Protein AF-A0A6P8B053-F1 (afdb_monomer)

Solvent-accessible surface area (backbone atoms only — not comparable to f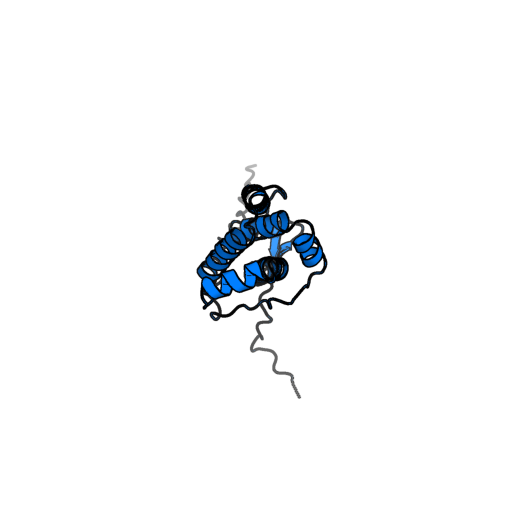ull-atom values): 9174 Å² total; per-residue (Å²): 139,85,84,81,80,79,84,75,82,73,84,74,84,74,76,85,68,78,70,77,70,62,68,46,56,78,88,45,51,59,85,51,58,72,57,60,67,53,40,51,37,23,68,79,39,45,31,38,47,47,25,50,36,53,47,38,77,77,37,44,38,51,83,88,67,58,71,81,36,70,57,14,52,51,42,46,53,39,38,75,73,71,44,47,30,58,59,49,26,54,54,49,52,51,51,26,65,76,42,51,37,70,83,53,72,66,61,40,34,52,44,17,64,77,38,43,43,35,47,49,37,23,50,37,46,39,49,38,57,66,48,14,48,53,38,100,83,50,48,52,49,57,67,72,73,88,74,81,69,99,74,78,78,78,83,131

Secondary structure (DSSP, 8-state):
-------PPPPP----PPPP---SS-SS-TT---SHHHHHHHHH-HHHHHHHHHHHHH-TT-TT--SS-HHHHHHHHHHHTT-HHHHHHHHHHHHHHHHT----HHHHHHHHHH-HHHHHHHHHHHHHHHH-EEPTTS-EE--------TT-----

Radius of gyration: 19.67 Å; Cα contacts (8 Å, |Δi|>4): 166; chains: 1; bounding box: 63×31×62 Å

Mean predicted aligned error: 12.82 Å

Foldseek 3Di:
DDDDDDDDDDDDPPPPDQPAQDDQAQPFDLPPCPPVVLLVCLVPQVLLLLQVLVCCVVPVLCPVPDSDDPSSVVLVVCVVVVCNLVSLLVSLVVLSVSNVHDDDSVVSSVSCVPPVSSSSSSSSVSSCQRFNHNDPVSDGDNPDDDDDDPPDPDDD

Nearest PDB structures (foldseek):
  8wdv-assembly1_M  TM=2.141E-01  e=8.689E+00  Allochromatium vinosum DSM 180

Sequence (156 aa):
MSQQHGYQPQPGMQSHQAPPPQDGKWESSLMNCTPCGSCCLSFWCPCILMGKTTARLEDPSLRDYSCVNADCLIMSGITFLGFPCIFITIKRMELRKRFGIAGSGLGDCCVSCWCGCCAVIQHDNEARRRLGEPGKDGQTFVQQGYQENPGMTMPK

InterPro domains:
  IPR006461 PLAC8 motif-containing protein [PF04749] (26-126)
  IPR006461 PLAC8 motif-containing protein [PTHR15907] (18-132)
  IPR006461 PLAC8 motif-containing protein [TIGR01571] (25-127)

pLDDT: mean 72.18, std 18.34, range [29.59, 91.25]

Structure (mmCIF, N/CA/C/O backbone):
data_AF-A0A6P8B053-F1
#
_entry.id   AF-A0A6P8B053-F1
#
loop_
_atom_site.group_PDB
_atom_site.id
_atom_site.type_symbol
_atom_site.label_atom_id
_atom_site.label_alt_id
_atom_site.label_comp_id
_atom_site.label_asym_id
_atom_site.label_entity_id
_atom_site.label_seq_id
_atom_site.pdbx_PDB_ins_code
_atom_site.Cartn_x
_atom_site.Cartn_y
_atom_site.Cartn_z
_atom_site.occupancy
_atom_site.B_iso_or_equiv
_atom_site.auth_seq_id
_atom_site.auth_comp_id
_atom_site.auth_asym_id
_atom_site.auth_atom_id
_atom_site.pdbx_PDB_model_num
ATOM 1 N N . MET A 1 1 ? -33.320 11.782 51.544 1.00 42.31 1 MET A N 1
ATOM 2 C CA . MET A 1 1 ? -33.414 11.809 50.069 1.00 42.31 1 MET A CA 1
ATOM 3 C C . MET A 1 1 ? -32.065 11.384 49.511 1.00 42.31 1 MET A C 1
ATOM 5 O O . MET A 1 1 ? -31.175 12.204 49.350 1.00 42.31 1 MET A O 1
ATOM 9 N N . SER A 1 2 ? -31.880 10.077 49.356 1.00 41.06 2 SER A N 1
ATOM 10 C CA . SER A 1 2 ? -30.649 9.433 48.893 1.00 41.06 2 SER A CA 1
ATOM 11 C C . SER A 1 2 ? -30.704 9.321 47.368 1.00 41.06 2 SER A C 1
ATOM 13 O O . SER A 1 2 ? -31.528 8.579 46.843 1.00 41.06 2 SER A O 1
ATOM 15 N N . GLN A 1 3 ? -29.871 10.084 46.655 1.00 38.97 3 GLN A N 1
ATOM 16 C CA . GLN A 1 3 ? -29.775 9.998 45.196 1.00 38.97 3 GLN A CA 1
ATOM 17 C C . GLN A 1 3 ? -28.923 8.781 44.807 1.00 38.97 3 GLN A C 1
ATOM 19 O O . GLN A 1 3 ? -27.721 8.744 45.060 1.00 38.97 3 GLN A O 1
ATOM 24 N N . GLN A 1 4 ? -29.566 7.772 44.217 1.00 36.53 4 GLN A N 1
ATOM 25 C CA . GLN A 1 4 ? -28.911 6.654 43.542 1.00 36.53 4 GLN A CA 1
ATOM 26 C C . GLN A 1 4 ? -28.437 7.131 42.163 1.00 36.53 4 GLN A C 1
ATOM 28 O O . GLN A 1 4 ? -29.228 7.228 41.228 1.00 36.53 4 GLN A O 1
ATOM 33 N N . HIS A 1 5 ? -27.146 7.434 42.025 1.00 42.09 5 HIS A N 1
ATOM 34 C CA . HIS A 1 5 ? -26.529 7.573 40.708 1.00 42.09 5 HIS A CA 1
ATOM 35 C C . HIS A 1 5 ? -26.325 6.177 40.114 1.00 42.09 5 HIS A C 1
ATOM 37 O O . HIS A 1 5 ? -25.451 5.424 40.542 1.00 42.09 5 HIS A O 1
ATOM 43 N N . GLY A 1 6 ? -27.180 5.828 39.151 1.00 29.59 6 GLY A N 1
ATOM 44 C CA . GLY A 1 6 ? -27.066 4.612 38.357 1.00 29.59 6 GLY A CA 1
ATOM 45 C C . GLY A 1 6 ? -25.755 4.599 37.574 1.00 29.59 6 GLY A C 1
ATOM 46 O O . GLY A 1 6 ? -25.464 5.514 36.806 1.00 29.59 6 GLY A O 1
ATOM 47 N N . TYR A 1 7 ? -24.961 3.555 37.788 1.00 34.59 7 TYR A N 1
ATOM 48 C CA . TYR A 1 7 ? -23.776 3.256 36.999 1.00 34.59 7 TYR A CA 1
ATOM 49 C C . TYR A 1 7 ? -24.228 2.758 35.622 1.00 34.59 7 TYR A C 1
ATOM 51 O O . TYR A 1 7 ? -24.791 1.670 35.499 1.00 34.59 7 TYR A O 1
ATOM 59 N N . GLN A 1 8 ? -24.030 3.575 34.590 1.00 34.38 8 GLN A N 1
ATOM 60 C CA . GLN A 1 8 ? -24.292 3.202 33.204 1.00 34.38 8 GLN A CA 1
ATOM 61 C C . GLN A 1 8 ? -23.080 2.395 32.700 1.00 34.38 8 GLN A C 1
ATOM 63 O O . GLN A 1 8 ? -21.963 2.914 32.760 1.00 34.38 8 GLN A O 1
ATOM 68 N N . PRO A 1 9 ? -23.234 1.136 32.249 1.00 40.12 9 PRO A N 1
ATOM 69 C CA . PRO A 1 9 ? -22.098 0.353 31.776 1.00 40.12 9 PRO A CA 1
ATOM 70 C C . PRO A 1 9 ? -21.504 1.000 30.518 1.00 40.12 9 PRO A C 1
ATOM 72 O O . PRO A 1 9 ? -22.223 1.330 29.573 1.00 40.12 9 PRO A O 1
ATOM 75 N N . GLN A 1 10 ? -20.183 1.198 30.523 1.00 34.69 10 GLN A N 1
ATOM 76 C CA . GLN A 1 10 ? -19.425 1.623 29.347 1.00 34.69 10 GLN A CA 1
ATOM 77 C C . GLN A 1 10 ? -19.664 0.624 28.202 1.00 34.69 10 GLN A C 1
ATOM 79 O O . GLN A 1 10 ? -19.605 -0.585 28.447 1.00 34.69 10 GLN A O 1
ATOM 84 N N . PRO A 1 11 ? -19.910 1.077 26.957 1.00 39.97 11 PRO A N 1
ATOM 85 C CA . PRO A 1 11 ? -19.916 0.172 25.819 1.00 39.97 11 PRO A CA 1
ATOM 86 C C . PRO A 1 11 ? -18.530 -0.468 25.728 1.00 39.97 11 PRO A C 1
ATOM 88 O O . PRO A 1 11 ? -17.514 0.225 25.649 1.00 39.97 11 PRO A O 1
ATOM 91 N N . GLY A 1 12 ? -18.506 -1.796 25.845 1.00 34.66 12 GLY A N 1
ATOM 92 C CA . GLY A 1 12 ? -17.285 -2.581 25.882 1.00 34.66 12 GLY A CA 1
ATOM 93 C C . GLY A 1 12 ? -16.390 -2.253 24.694 1.00 34.66 12 GLY A C 1
ATOM 94 O O . GLY A 1 12 ? -16.850 -2.193 23.554 1.00 34.66 12 GLY A O 1
ATO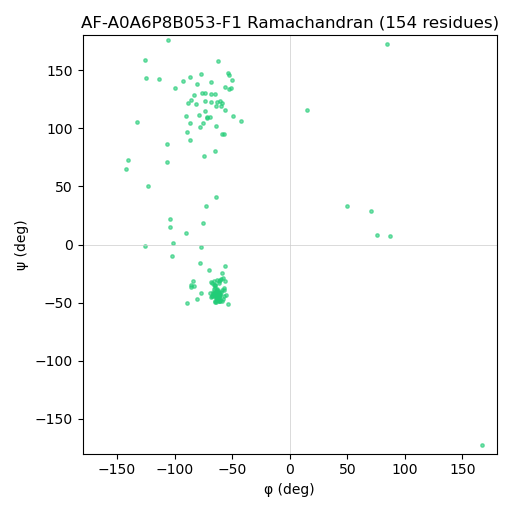M 95 N N . MET A 1 13 ? -15.104 -2.053 24.980 1.00 39.81 13 MET A N 1
ATOM 96 C CA . MET A 1 13 ? -14.046 -2.094 23.981 1.00 39.81 13 MET A CA 1
ATOM 97 C C . MET A 1 13 ? -14.111 -3.472 23.318 1.00 39.81 13 MET A C 1
ATOM 99 O O . MET A 1 13 ? -13.612 -4.458 23.860 1.00 39.81 13 MET A O 1
ATOM 103 N N . GLN A 1 14 ? -14.798 -3.561 22.180 1.00 40.78 14 GLN A N 1
ATOM 104 C CA . GLN A 1 14 ? -14.710 -4.719 21.309 1.00 40.78 14 GLN A CA 1
ATOM 105 C C . GLN A 1 14 ? -13.268 -4.754 20.820 1.00 40.78 14 GLN A C 1
ATOM 107 O O . GLN A 1 14 ? -12.868 -3.950 19.987 1.00 40.78 14 GLN A O 1
ATOM 112 N N . SER A 1 15 ? -12.471 -5.642 21.411 1.00 35.47 15 SER A N 1
ATOM 113 C CA . SER A 1 15 ? -11.138 -5.982 20.939 1.00 35.47 15 SER A CA 1
ATOM 114 C C . SER A 1 15 ? -11.221 -6.270 19.443 1.00 35.47 15 SER A C 1
ATOM 116 O O . SER A 1 15 ? -11.823 -7.275 19.055 1.00 35.47 15 SER A O 1
ATOM 118 N N . HIS A 1 16 ? -10.653 -5.385 18.620 1.00 49.50 16 HIS A N 1
ATOM 119 C CA . HIS A 1 16 ? -10.548 -5.550 17.173 1.00 49.50 16 HIS A CA 1
ATOM 120 C C . HIS A 1 16 ? -9.636 -6.738 16.863 1.00 49.50 16 HIS A C 1
ATOM 122 O O . HIS A 1 16 ? -8.451 -6.590 16.577 1.00 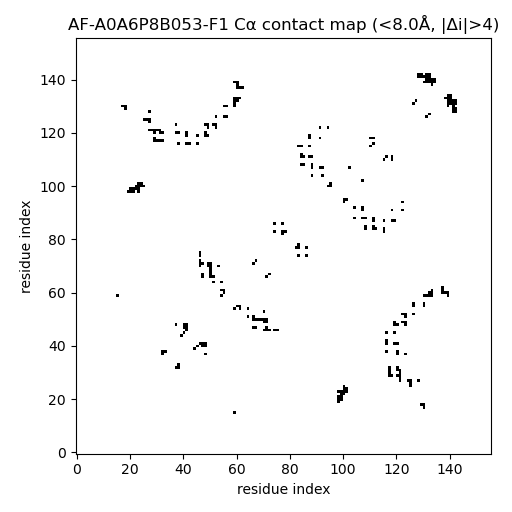49.50 16 HIS A O 1
ATOM 128 N N . GLN A 1 17 ? -10.181 -7.947 16.957 1.00 42.09 17 GLN A N 1
ATOM 129 C CA . GLN A 1 17 ? -9.547 -9.124 16.394 1.00 42.09 17 GLN A CA 1
ATOM 130 C C . GLN A 1 17 ? -9.593 -8.975 14.876 1.00 42.09 17 GLN A C 1
ATOM 132 O O . GLN A 1 17 ? -10.666 -8.800 14.294 1.00 42.09 17 GLN A O 1
ATOM 137 N N . ALA A 1 18 ? -8.417 -9.016 14.245 1.00 49.38 18 ALA A N 1
ATOM 138 C CA . ALA A 1 18 ? -8.324 -9.145 12.800 1.00 49.38 18 ALA A CA 1
ATOM 139 C C . ALA A 1 18 ? -9.204 -10.333 12.365 1.00 49.38 18 ALA A C 1
ATOM 141 O O . ALA A 1 18 ? -9.169 -11.374 13.032 1.00 49.38 18 ALA A O 1
ATOM 142 N N . PRO A 1 19 ? -10.019 -10.192 11.303 1.00 53.16 19 PRO A N 1
ATOM 143 C CA . PRO A 1 19 ? -10.881 -11.276 10.859 1.00 53.16 19 PRO A CA 1
ATOM 144 C C . PRO A 1 19 ? -10.061 -12.552 10.623 1.00 53.16 19 PRO A C 1
ATOM 146 O O . PRO A 1 19 ? -8.891 -12.460 10.229 1.00 53.16 19 PRO A O 1
ATOM 149 N N . PRO A 1 20 ? -10.650 -13.740 10.865 1.00 47.78 20 PRO A N 1
ATOM 150 C CA . PRO A 1 20 ? -9.968 -15.009 10.640 1.00 47.78 20 PRO A CA 1
ATOM 151 C C . PRO A 1 20 ? -9.423 -15.050 9.205 1.00 47.78 20 PRO A C 1
ATOM 153 O O . PRO A 1 20 ? -10.053 -14.469 8.319 1.00 47.78 20 PRO A O 1
ATOM 156 N N . PRO A 1 21 ? -8.264 -15.689 8.960 1.00 50.91 21 PRO A N 1
ATOM 157 C CA . PRO A 1 21 ? -7.630 -15.723 7.645 1.00 50.91 21 PRO A CA 1
ATOM 158 C C . PRO A 1 21 ? -8.580 -16.351 6.615 1.00 50.91 21 PRO A C 1
ATOM 160 O O . PRO A 1 21 ? -8.690 -17.568 6.507 1.00 50.91 21 PRO A O 1
ATOM 163 N N . GLN A 1 22 ? -9.310 -15.496 5.900 1.00 55.28 22 GLN A N 1
ATOM 164 C CA . GLN A 1 22 ? -10.164 -15.859 4.776 1.00 55.28 22 GLN A CA 1
ATOM 165 C C . GLN A 1 22 ? -9.265 -16.117 3.569 1.00 55.28 22 GLN A C 1
ATOM 167 O O . GLN A 1 22 ? -8.370 -15.303 3.309 1.00 55.28 22 GLN A O 1
ATOM 172 N N . ASP A 1 23 ? -9.512 -17.267 2.929 1.00 56.28 23 ASP A N 1
ATOM 173 C CA . ASP A 1 23 ? -8.969 -17.819 1.684 1.00 56.28 23 ASP A CA 1
ATOM 174 C C . ASP A 1 23 ? -7.703 -17.143 1.159 1.00 56.28 23 ASP A C 1
ATOM 176 O O . ASP A 1 23 ? -7.726 -15.985 0.762 1.00 56.28 23 ASP A O 1
ATOM 180 N N . GLY A 1 24 ? -6.594 -17.892 1.109 1.00 70.94 24 GLY A N 1
ATOM 181 C CA . GLY A 1 24 ? -5.224 -17.408 0.881 1.00 70.94 24 GLY A CA 1
ATOM 182 C C . GLY A 1 24 ? -4.904 -16.754 -0.475 1.00 70.94 24 GLY A C 1
ATOM 183 O O . GLY A 1 24 ? -3.828 -16.980 -1.027 1.00 70.94 24 GLY A O 1
ATOM 184 N N . LYS A 1 25 ? -5.789 -15.930 -1.028 1.00 78.75 25 LYS A N 1
ATOM 185 C CA . LYS A 1 25 ? -5.641 -15.125 -2.239 1.00 78.75 25 LYS A CA 1
ATOM 186 C C . LYS A 1 25 ? -5.952 -13.659 -1.911 1.00 78.75 25 LYS A C 1
ATOM 188 O O . LYS A 1 25 ? -6.602 -13.345 -0.920 1.00 78.75 25 LYS A O 1
ATOM 193 N N . TRP A 1 26 ? -5.454 -12.753 -2.747 1.00 79.94 26 TRP A N 1
ATOM 194 C CA . TRP A 1 26 ? -5.815 -11.337 -2.673 1.00 79.94 26 TRP A CA 1
ATOM 195 C C . TRP A 1 26 ? -7.282 -11.162 -3.071 1.00 79.94 26 TRP A C 1
ATOM 197 O O . TRP A 1 26 ? -7.671 -11.643 -4.137 1.00 79.94 26 TRP A O 1
ATOM 207 N N . GLU A 1 27 ? -8.077 -10.464 -2.259 1.00 81.38 27 GLU A N 1
ATOM 208 C CA . GLU A 1 27 ? -9.453 -10.111 -2.639 1.00 81.38 27 GLU A CA 1
ATOM 209 C C . GLU A 1 27 ? -9.488 -8.837 -3.489 1.00 81.38 27 GLU A C 1
ATOM 211 O O . GLU A 1 27 ? -10.333 -8.664 -4.370 1.00 81.38 27 GLU A O 1
ATOM 216 N N . SER A 1 28 ? -8.545 -7.934 -3.246 1.00 79.38 28 SER A N 1
ATOM 217 C CA . SER A 1 28 ? -8.304 -6.762 -4.076 1.00 79.38 28 SER A CA 1
ATOM 218 C C . SER A 1 28 ? -7.477 -7.121 -5.315 1.00 79.38 28 SER A C 1
ATOM 220 O O . SER A 1 28 ? -6.498 -7.863 -5.256 1.00 79.38 28 SER A O 1
ATOM 222 N N . SER A 1 29 ? -7.848 -6.573 -6.473 1.00 80.19 29 SER A N 1
ATOM 223 C CA . SER A 1 29 ? -7.079 -6.740 -7.715 1.00 80.19 29 SER A CA 1
ATOM 224 C C . SER A 1 29 ? -5.975 -5.686 -7.842 1.00 80.19 29 SER A C 1
ATOM 226 O O . SER A 1 29 ? -6.188 -4.528 -7.490 1.00 80.19 29 SER A O 1
ATOM 228 N N . LEU A 1 30 ? -4.822 -6.064 -8.411 1.00 74.69 30 LEU A N 1
ATOM 229 C CA . LEU A 1 30 ? -3.673 -5.167 -8.631 1.00 74.69 30 LEU A CA 1
ATOM 230 C C . LEU A 1 30 ? -4.009 -3.949 -9.504 1.00 74.69 30 LEU A C 1
ATOM 232 O O . LEU A 1 30 ? -3.555 -2.849 -9.226 1.00 74.69 30 LEU A O 1
ATOM 236 N N . MET A 1 31 ? -4.820 -4.136 -10.544 1.00 69.38 31 MET A N 1
ATOM 237 C CA . MET A 1 31 ? -5.186 -3.083 -11.503 1.00 69.38 31 MET A CA 1
ATOM 238 C C . MET A 1 31 ? -6.450 -2.311 -11.093 1.00 69.38 31 MET A C 1
ATOM 240 O O . MET A 1 31 ? -7.013 -1.571 -11.897 1.00 69.38 31 MET A O 1
ATOM 244 N N . ASN A 1 32 ? -6.950 -2.503 -9.868 1.00 68.62 32 ASN A N 1
ATOM 245 C CA . ASN A 1 32 ? -8.171 -1.836 -9.442 1.00 68.62 32 ASN A CA 1
ATOM 246 C C . ASN A 1 32 ? -7.868 -0.449 -8.858 1.00 68.62 32 ASN A C 1
ATOM 248 O O . ASN A 1 32 ? -7.680 -0.302 -7.652 1.00 68.62 32 ASN A O 1
ATOM 252 N N . CYS A 1 33 ? -7.857 0.577 -9.710 1.00 66.12 33 CYS A N 1
ATOM 253 C CA . CYS A 1 33 ? -7.603 1.977 -9.336 1.00 66.12 33 CYS A CA 1
ATOM 254 C C . CYS A 1 33 ? -8.785 2.671 -8.626 1.00 66.12 33 CYS A C 1
ATOM 256 O O . CYS A 1 33 ? -8.860 3.900 -8.581 1.00 66.12 33 CYS A O 1
ATOM 258 N N . THR A 1 34 ? -9.732 1.910 -8.079 1.00 67.31 34 THR A N 1
ATOM 259 C CA . THR A 1 34 ? -10.852 2.449 -7.304 1.00 67.31 34 THR A CA 1
ATOM 260 C C . THR A 1 34 ? -10.566 2.317 -5.809 1.00 67.31 34 THR A C 1
ATOM 262 O O . THR A 1 34 ? -10.188 1.222 -5.387 1.00 67.31 34 THR A O 1
ATOM 265 N N . PRO A 1 35 ? -10.801 3.359 -4.992 1.00 72.69 35 PRO A N 1
ATOM 266 C CA . PRO A 1 35 ? -11.325 4.679 -5.346 1.00 72.69 35 PRO A CA 1
ATOM 267 C C . PRO A 1 35 ? -10.269 5.582 -6.010 1.00 72.69 35 PRO A C 1
ATOM 269 O O . PRO A 1 35 ? -9.095 5.559 -5.647 1.00 72.69 35 PRO A O 1
ATOM 272 N N . CYS A 1 36 ? -10.715 6.431 -6.945 1.00 71.00 36 CYS A N 1
ATOM 273 C CA . CYS A 1 36 ? -9.849 7.302 -7.758 1.00 71.00 36 CYS A CA 1
ATOM 274 C C . CYS A 1 36 ? -8.947 8.218 -6.903 1.00 71.00 36 CYS A C 1
ATOM 276 O O . CYS A 1 36 ? -7.806 8.492 -7.262 1.00 71.00 36 CYS A O 1
ATOM 278 N N . GLY A 1 37 ? -9.426 8.628 -5.720 1.00 69.75 37 GLY A N 1
ATOM 279 C CA . GLY A 1 37 ? -8.639 9.386 -4.744 1.00 69.75 37 GLY A CA 1
ATOM 280 C C . GLY A 1 37 ? -7.412 8.629 -4.223 1.00 69.75 37 GLY A C 1
ATOM 281 O O . GLY A 1 37 ? -6.333 9.213 -4.167 1.00 69.75 37 GLY A O 1
ATOM 282 N N . SER A 1 38 ? -7.535 7.329 -3.917 1.00 73.12 38 SER A N 1
ATOM 283 C CA . SER A 1 38 ? -6.386 6.486 -3.549 1.00 73.12 38 SER A CA 1
ATOM 284 C C . SER A 1 38 ? -5.447 6.285 -4.741 1.00 73.12 38 SER A C 1
ATOM 286 O O . SER A 1 38 ? -4.238 6.258 -4.552 1.00 73.12 38 SER A O 1
ATOM 288 N N . CYS A 1 39 ? -5.959 6.230 -5.976 1.00 75.69 39 CYS A N 1
ATOM 289 C CA . CYS A 1 39 ? -5.110 6.158 -7.169 1.00 75.69 39 CYS A CA 1
ATOM 290 C C . CYS A 1 39 ? -4.261 7.423 -7.358 1.00 75.69 39 CYS A C 1
ATOM 292 O O . CYS A 1 39 ? -3.043 7.333 -7.512 1.00 75.69 39 CYS A O 1
ATOM 294 N N . CYS A 1 40 ? -4.880 8.605 -7.284 1.00 76.31 40 CYS A N 1
ATOM 295 C CA . CYS A 1 40 ? -4.162 9.876 -7.344 1.00 76.31 40 CYS A CA 1
ATOM 296 C C . CYS A 1 40 ? -3.170 10.003 -6.182 1.00 76.31 40 CYS A C 1
ATOM 298 O O . CYS A 1 40 ? -2.007 10.331 -6.402 1.00 76.31 40 CYS A O 1
ATOM 300 N N . LEU A 1 41 ? -3.588 9.687 -4.953 1.00 77.25 41 LEU A N 1
ATOM 301 C CA . LEU A 1 41 ? -2.702 9.757 -3.792 1.00 77.25 41 LEU A CA 1
ATOM 302 C C . LEU A 1 41 ? -1.537 8.769 -3.911 1.00 77.25 41 LEU A C 1
ATOM 304 O O . LEU A 1 41 ? -0.414 9.127 -3.588 1.00 77.25 41 LEU A O 1
ATOM 308 N N . SER A 1 42 ? -1.765 7.565 -4.435 1.00 77.31 42 SER A N 1
ATOM 309 C CA . SER A 1 42 ? -0.698 6.594 -4.677 1.00 77.31 42 SER A CA 1
ATOM 310 C C . SER A 1 42 ? 0.297 7.047 -5.738 1.00 77.31 42 SER A C 1
ATOM 312 O O . SER A 1 42 ? 1.449 6.624 -5.695 1.00 77.31 42 SER A O 1
ATOM 314 N N . PHE A 1 43 ? -0.148 7.820 -6.725 1.00 75.19 43 PHE A N 1
ATOM 315 C CA . PHE A 1 43 ? 0.710 8.288 -7.806 1.00 75.19 43 PHE A CA 1
ATOM 316 C C . PHE A 1 43 ? 1.543 9.497 -7.372 1.00 75.19 43 PHE A C 1
ATOM 318 O O . PHE A 1 43 ? 2.751 9.520 -7.579 1.00 75.19 43 PHE A O 1
ATOM 325 N N . TRP A 1 44 ? 0.906 10.475 -6.726 1.00 78.00 44 TRP A N 1
ATOM 326 C CA . TRP A 1 44 ? 1.551 11.729 -6.332 1.00 78.00 44 TRP A CA 1
ATOM 327 C C . TRP A 1 44 ? 2.274 11.637 -4.982 1.00 78.00 44 TRP A C 1
ATOM 329 O O . TRP A 1 44 ? 3.331 12.239 -4.815 1.00 78.00 44 TRP A O 1
ATOM 339 N N . CYS A 1 45 ? 1.736 10.867 -4.032 1.00 83.88 45 CYS A N 1
ATOM 340 C CA . CYS A 1 45 ? 2.252 10.738 -2.666 1.00 83.88 45 CYS A CA 1
ATOM 341 C C . CYS A 1 45 ? 2.119 9.290 -2.138 1.00 83.88 45 CYS A C 1
ATOM 343 O O . CYS A 1 45 ? 1.392 9.048 -1.163 1.00 83.88 45 CYS A O 1
ATOM 345 N N . PRO A 1 46 ? 2.820 8.303 -2.734 1.00 82.81 46 PRO A N 1
ATOM 346 C CA . PRO A 1 46 ? 2.701 6.894 -2.339 1.00 82.81 46 PRO A CA 1
ATOM 347 C C . PRO A 1 46 ? 3.039 6.644 -0.860 1.00 82.81 46 PRO A C 1
ATOM 349 O O . PRO A 1 46 ? 2.473 5.740 -0.245 1.00 82.81 46 PRO A O 1
ATOM 352 N N . CYS A 1 47 ? 3.908 7.470 -0.266 1.00 88.12 47 CYS A N 1
ATOM 353 C CA . CYS A 1 47 ? 4.275 7.407 1.149 1.00 88.12 47 CYS A CA 1
ATOM 354 C C . CYS A 1 47 ? 3.099 7.669 2.099 1.00 88.12 47 CYS A C 1
ATOM 356 O O . CYS A 1 47 ? 2.957 6.959 3.093 1.00 88.12 47 CYS A O 1
ATOM 358 N N . ILE A 1 48 ? 2.218 8.618 1.770 1.00 87.94 48 ILE A N 1
ATOM 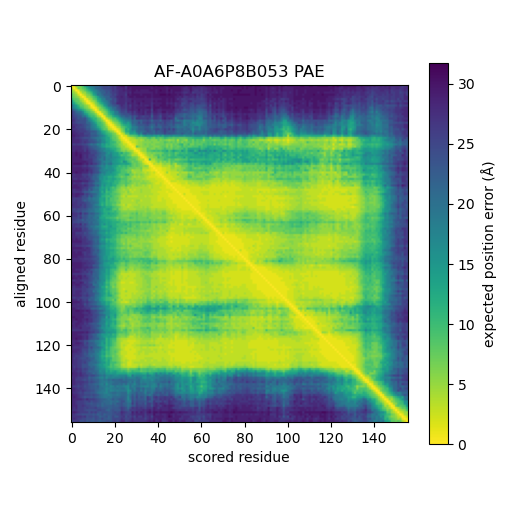359 C CA . ILE A 1 48 ? 1.050 8.949 2.597 1.00 87.94 48 ILE A CA 1
ATOM 360 C C . ILE A 1 48 ? 0.052 7.793 2.568 1.00 87.94 48 ILE A C 1
ATOM 362 O O . ILE A 1 48 ? -0.449 7.378 3.613 1.00 87.94 48 ILE A O 1
ATOM 366 N N . LEU A 1 49 ? -0.221 7.240 1.381 1.00 88.12 49 LEU A N 1
ATOM 367 C CA . LEU A 1 49 ? -1.162 6.129 1.239 1.00 88.12 49 LEU A CA 1
ATOM 368 C C . LEU A 1 49 ? -0.650 4.856 1.929 1.00 88.12 49 LEU A C 1
ATOM 370 O O . LEU A 1 49 ? -1.410 4.183 2.627 1.00 88.12 49 LEU A O 1
ATOM 374 N N . MET A 1 50 ? 0.642 4.549 1.800 1.00 88.50 50 MET A N 1
ATOM 375 C CA . MET A 1 50 ? 1.260 3.419 2.500 1.00 88.50 50 MET A CA 1
ATOM 376 C C . MET A 1 50 ? 1.287 3.629 4.021 1.00 88.50 50 MET A C 1
ATOM 378 O O . MET A 1 50 ? 0.995 2.700 4.778 1.00 88.50 50 MET A O 1
ATOM 382 N N . GLY A 1 51 ? 1.586 4.849 4.478 1.00 88.56 51 GLY A N 1
ATOM 383 C CA . GLY A 1 51 ? 1.543 5.216 5.892 1.00 88.56 51 GLY A CA 1
ATOM 384 C C . GLY A 1 51 ? 0.135 5.091 6.474 1.00 88.56 51 GLY A C 1
ATOM 385 O O . GLY A 1 51 ? -0.028 4.529 7.554 1.00 88.56 51 GLY A O 1
ATOM 386 N N . LYS A 1 52 ? -0.892 5.529 5.734 1.00 88.69 52 LYS A N 1
ATOM 387 C CA . LYS A 1 52 ? -2.307 5.336 6.090 1.00 88.69 52 LYS A CA 1
ATOM 388 C C . LYS A 1 52 ? -2.680 3.863 6.177 1.00 88.69 52 LYS A C 1
ATOM 390 O O . LYS A 1 52 ? -3.351 3.447 7.115 1.00 88.69 52 LYS A O 1
ATOM 395 N N . THR A 1 53 ? -2.245 3.084 5.191 1.00 89.00 53 THR A N 1
ATOM 396 C CA . THR A 1 53 ? -2.519 1.648 5.136 1.00 89.00 53 THR A CA 1
ATOM 397 C C . THR A 1 53 ? -1.899 0.946 6.336 1.00 89.00 53 THR A C 1
ATOM 399 O O . THR A 1 53 ? -2.591 0.191 7.006 1.00 89.00 53 THR A O 1
ATOM 402 N N . THR A 1 54 ? -0.633 1.233 6.659 1.00 88.69 54 THR A N 1
ATOM 403 C CA . THR A 1 54 ? 0.028 0.621 7.822 1.00 88.69 54 THR A CA 1
ATOM 404 C C . THR A 1 54 ? -0.647 1.035 9.126 1.00 88.69 54 THR A C 1
ATOM 406 O O . THR A 1 54 ? -0.976 0.161 9.920 1.00 88.69 54 THR A O 1
ATOM 409 N N . ALA A 1 55 ? -0.954 2.324 9.301 1.00 88.81 55 ALA A N 1
ATOM 410 C CA . ALA A 1 55 ? -1.673 2.801 10.480 1.00 88.81 55 ALA A CA 1
ATOM 411 C C . ALA A 1 55 ? -3.030 2.100 10.647 1.00 88.81 55 ALA A C 1
ATOM 413 O O . ALA A 1 55 ? -3.394 1.736 11.756 1.00 88.81 55 ALA A O 1
ATOM 414 N N . ARG A 1 56 ? -3.743 1.818 9.547 1.00 87.31 56 ARG A N 1
ATOM 415 C CA . ARG A 1 56 ? -5.004 1.062 9.585 1.00 87.31 56 ARG A CA 1
ATOM 416 C C . ARG A 1 56 ? -4.804 -0.389 10.025 1.00 87.31 56 ARG A C 1
ATOM 418 O O . ARG A 1 56 ? -5.682 -0.951 10.669 1.00 87.31 56 ARG A O 1
ATOM 425 N N . LEU A 1 57 ? -3.682 -1.009 9.658 1.00 85.38 57 LEU A N 1
ATOM 426 C CA . LEU A 1 57 ? -3.354 -2.371 10.094 1.00 85.38 57 LEU A CA 1
ATOM 427 C C . LEU A 1 57 ? -3.006 -2.445 11.584 1.00 85.38 57 LEU A C 1
ATOM 429 O O . LEU A 1 57 ? -3.039 -3.540 12.141 1.00 85.38 57 LEU A O 1
ATOM 433 N N . GLU A 1 58 ? -2.605 -1.329 12.192 1.00 86.50 58 GLU A N 1
ATOM 434 C CA . GLU A 1 58 ? -2.318 -1.219 13.625 1.00 86.50 58 GLU A CA 1
ATOM 435 C C . GLU A 1 58 ? -3.574 -0.836 14.411 1.00 86.50 58 GLU A C 1
ATOM 437 O O . GLU A 1 58 ? -3.935 -1.524 15.362 1.00 86.50 58 GLU A O 1
ATOM 442 N N . ASP A 1 59 ? -4.268 0.213 13.970 1.00 83.69 59 ASP A N 1
ATOM 443 C CA . ASP A 1 59 ? -5.543 0.674 14.509 1.00 83.69 59 ASP A CA 1
ATOM 444 C C . ASP A 1 59 ? -6.544 0.935 13.364 1.00 83.69 59 ASP A C 1
ATOM 446 O O . ASP A 1 59 ? -6.472 1.964 12.677 1.00 83.69 59 ASP A O 1
ATOM 450 N N . PRO A 1 60 ? -7.532 0.041 13.171 1.00 81.88 60 PRO A N 1
ATOM 451 C CA . PRO A 1 60 ? -8.571 0.213 12.159 1.00 81.88 60 PRO A CA 1
ATOM 452 C C . PRO A 1 60 ? -9.406 1.490 12.320 1.00 81.88 60 PRO A C 1
ATOM 454 O O . PRO A 1 60 ? -9.985 1.968 11.341 1.00 81.88 60 PRO A O 1
ATOM 457 N N . SER A 1 61 ? -9.500 2.045 13.534 1.00 80.44 61 SER A N 1
ATOM 458 C CA . SER A 1 61 ? -10.271 3.262 13.809 1.00 80.44 61 SER A CA 1
ATOM 459 C C . SER A 1 61 ? -9.560 4.547 13.368 1.00 80.44 61 SER A C 1
ATOM 461 O O . SER A 1 61 ? -10.221 5.574 13.214 1.00 80.44 61 SER A O 1
ATOM 463 N N . LEU A 1 62 ? -8.245 4.484 13.098 1.00 81.75 62 LEU A N 1
ATOM 464 C CA . LEU A 1 62 ? -7.402 5.608 12.668 1.00 81.75 62 LEU A CA 1
ATOM 465 C C . LEU A 1 62 ? -7.561 6.866 13.550 1.00 81.75 62 LEU A C 1
ATOM 467 O O . LEU A 1 62 ? -7.459 7.987 13.050 1.00 81.75 62 LEU A O 1
ATOM 471 N N . ARG A 1 63 ? -7.811 6.703 14.857 1.00 79.31 63 ARG A N 1
ATOM 472 C CA . ARG A 1 63 ? -8.143 7.822 15.761 1.00 79.31 63 ARG A CA 1
ATOM 473 C C . ARG A 1 63 ? -6.991 8.804 15.955 1.00 79.31 63 ARG A C 1
ATOM 475 O O . ARG A 1 63 ? -7.215 10.008 15.907 1.00 79.31 63 ARG A O 1
ATOM 482 N N . ASP A 1 64 ? -5.777 8.285 16.111 1.00 81.69 64 ASP A N 1
ATOM 483 C CA . ASP A 1 64 ? -4.551 9.072 16.315 1.00 81.69 64 ASP A CA 1
ATOM 484 C C . ASP A 1 64 ? -3.685 9.143 15.041 1.00 81.69 64 ASP A C 1
ATOM 486 O O . ASP A 1 64 ? -2.472 9.362 15.082 1.00 81.69 64 ASP A O 1
ATOM 490 N N . TYR A 1 65 ? -4.297 8.931 13.871 1.00 86.00 65 TYR A N 1
ATOM 491 C CA . TYR A 1 65 ? -3.585 8.920 12.597 1.00 86.00 65 TYR A CA 1
ATOM 492 C C . TYR A 1 65 ? -3.174 10.329 12.143 1.00 86.00 65 TYR A C 1
ATOM 494 O O . TYR A 1 65 ? -3.997 11.233 12.014 1.00 86.00 65 TYR A O 1
ATOM 502 N N . SER A 1 66 ? -1.897 10.474 11.781 1.00 86.88 66 SER A N 1
ATOM 503 C CA . SER A 1 66 ? -1.361 11.635 11.066 1.00 86.88 66 SER A CA 1
ATOM 504 C C . SER A 1 66 ? -0.893 11.239 9.666 1.00 86.88 66 SER A C 1
ATOM 506 O O . SER A 1 66 ? -0.305 10.173 9.472 1.00 86.88 66 SER A O 1
ATOM 508 N N . CYS A 1 67 ? -1.112 12.120 8.685 1.00 83.25 67 CYS A N 1
ATOM 509 C CA . CYS A 1 67 ? -0.719 11.893 7.293 1.00 83.25 67 CYS A CA 1
ATOM 510 C C . CYS A 1 67 ? 0.798 11.755 7.100 1.00 83.25 67 CYS A C 1
ATOM 512 O O . CYS A 1 67 ? 1.237 11.007 6.227 1.00 83.25 67 CYS A O 1
ATOM 514 N N . VAL A 1 68 ? 1.587 12.429 7.939 1.00 87.50 68 VAL A N 1
ATOM 515 C CA . VAL A 1 68 ? 3.046 12.312 7.987 1.00 87.50 68 VAL A CA 1
ATOM 516 C C . VAL A 1 68 ? 3.410 11.524 9.239 1.00 87.50 68 VAL A C 1
ATOM 518 O O . VAL A 1 68 ? 3.638 12.086 10.308 1.00 87.50 68 VAL A O 1
ATOM 521 N N . ASN A 1 69 ? 3.416 10.200 9.108 1.00 89.38 69 ASN A N 1
ATOM 522 C CA . ASN A 1 69 ? 3.813 9.273 10.165 1.00 89.38 69 ASN A CA 1
ATOM 523 C C . ASN A 1 69 ? 5.199 8.659 9.892 1.00 89.38 69 ASN A C 1
ATOM 525 O O . ASN A 1 69 ? 5.813 8.911 8.852 1.00 89.38 69 ASN A O 1
ATOM 529 N N . ALA A 1 70 ? 5.702 7.854 10.833 1.00 90.19 70 ALA A N 1
ATOM 530 C CA . ALA A 1 70 ? 7.018 7.224 10.716 1.00 90.19 70 ALA A CA 1
ATOM 531 C C . ALA A 1 70 ? 7.162 6.413 9.416 1.00 90.19 70 ALA A C 1
ATOM 533 O O . ALA A 1 70 ? 8.156 6.569 8.711 1.00 90.19 70 ALA A O 1
ATOM 534 N N . ASP A 1 71 ? 6.150 5.627 9.038 1.00 88.81 71 ASP A N 1
ATOM 535 C CA . ASP A 1 71 ? 6.154 4.870 7.781 1.00 88.81 71 ASP A CA 1
ATOM 536 C C . ASP A 1 71 ? 6.213 5.765 6.541 1.00 88.81 71 ASP A C 1
ATOM 538 O O . ASP A 1 71 ? 6.936 5.457 5.593 1.00 88.81 71 ASP A O 1
ATOM 542 N N . CYS A 1 72 ? 5.497 6.891 6.547 1.00 89.81 72 CYS A N 1
ATOM 543 C CA . CYS A 1 72 ? 5.556 7.881 5.476 1.00 89.81 72 CYS A CA 1
ATOM 544 C C . CYS A 1 72 ? 6.973 8.463 5.338 1.00 89.81 72 CYS A C 1
ATOM 546 O O . CYS A 1 72 ? 7.490 8.573 4.222 1.00 89.81 72 CYS A O 1
ATOM 548 N N . LEU A 1 73 ? 7.629 8.802 6.453 1.00 91.25 73 LEU A N 1
ATOM 549 C CA . LEU A 1 73 ? 8.997 9.335 6.458 1.00 91.25 73 LEU A CA 1
ATOM 550 C C . LEU A 1 73 ? 10.022 8.287 6.008 1.00 91.25 73 LEU A C 1
ATOM 552 O O . LEU A 1 73 ? 10.874 8.589 5.172 1.00 91.25 73 LEU A O 1
ATOM 556 N N . ILE A 1 74 ? 9.906 7.049 6.497 1.00 91.00 74 ILE A N 1
ATOM 557 C CA . ILE A 1 74 ? 10.779 5.931 6.114 1.00 91.00 74 ILE A CA 1
ATOM 558 C C . ILE A 1 74 ? 10.640 5.643 4.619 1.00 91.00 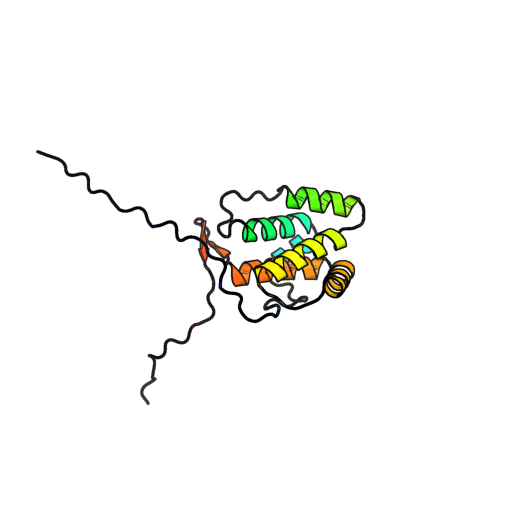74 ILE A C 1
ATOM 560 O O . ILE A 1 74 ? 11.643 5.570 3.908 1.00 91.00 74 ILE A O 1
ATOM 564 N N . MET A 1 75 ? 9.406 5.537 4.116 1.00 89.00 75 MET A N 1
ATOM 565 C CA . MET A 1 75 ? 9.162 5.317 2.692 1.00 89.00 75 MET A CA 1
ATOM 566 C C . MET A 1 75 ? 9.714 6.459 1.845 1.00 89.00 75 MET A C 1
ATOM 568 O O . MET A 1 75 ? 10.319 6.205 0.804 1.00 89.00 75 MET A O 1
ATOM 572 N N . SER A 1 76 ? 9.533 7.706 2.286 1.00 88.19 76 SER A N 1
ATOM 573 C CA . SER A 1 76 ? 10.077 8.872 1.586 1.00 88.19 76 SER A CA 1
ATOM 574 C C . SER A 1 76 ? 11.601 8.789 1.521 1.00 88.19 76 SER A C 1
ATOM 576 O O . SER A 1 76 ? 12.158 8.868 0.431 1.00 88.19 76 SER A O 1
ATOM 578 N N . GLY A 1 77 ? 12.274 8.517 2.644 1.00 89.81 77 GLY A N 1
ATOM 579 C CA . GLY A 1 77 ? 13.728 8.339 2.694 1.00 89.81 77 GLY A CA 1
ATOM 580 C C . GLY A 1 77 ? 14.232 7.225 1.771 1.00 89.81 77 GLY A C 1
ATOM 581 O O . GLY A 1 77 ? 15.140 7.448 0.977 1.00 89.81 77 GLY A O 1
ATOM 582 N N . ILE A 1 78 ? 13.601 6.049 1.791 1.00 88.06 78 ILE A N 1
ATOM 583 C CA . ILE A 1 78 ? 13.964 4.924 0.908 1.00 88.06 78 ILE A CA 1
ATOM 584 C C . ILE A 1 78 ? 13.716 5.261 -0.571 1.00 88.06 78 ILE A C 1
ATOM 586 O O . ILE A 1 78 ? 14.483 4.849 -1.444 1.00 88.06 78 ILE A O 1
ATOM 590 N N . THR A 1 79 ? 12.672 6.039 -0.860 1.00 86.75 79 THR A N 1
ATOM 591 C CA . THR A 1 79 ? 12.387 6.525 -2.217 1.00 86.75 79 THR A CA 1
ATOM 592 C C . THR A 1 79 ? 13.467 7.497 -2.687 1.00 86.75 79 THR A C 1
ATOM 594 O O . THR A 1 79 ? 13.940 7.361 -3.812 1.00 86.75 79 THR A O 1
ATOM 597 N N . PHE A 1 80 ? 13.923 8.414 -1.825 1.00 86.56 80 PHE A N 1
ATOM 598 C CA . PHE A 1 80 ? 15.053 9.305 -2.122 1.00 86.56 80 PHE A CA 1
ATOM 599 C C . PHE A 1 80 ? 16.357 8.541 -2.384 1.00 86.56 80 PHE A C 1
ATOM 601 O O . PHE A 1 80 ? 17.163 8.978 -3.199 1.00 86.56 80 PHE A O 1
ATOM 608 N N . LEU A 1 81 ? 16.545 7.381 -1.751 1.00 88.94 81 LEU A N 1
ATOM 609 C CA . LEU A 1 81 ? 17.677 6.484 -2.009 1.00 88.94 81 LEU A CA 1
ATOM 610 C C . LEU A 1 81 ? 17.532 5.665 -3.307 1.00 88.94 81 LEU A C 1
ATOM 612 O O . LEU A 1 81 ? 18.440 4.912 -3.647 1.00 88.94 81 LEU A O 1
ATOM 616 N N . GLY A 1 82 ? 16.419 5.800 -4.035 1.00 82.81 82 GLY A N 1
ATOM 617 C CA . GLY A 1 82 ? 16.199 5.165 -5.338 1.00 82.81 82 GLY A CA 1
ATOM 618 C C . GLY A 1 82 ? 15.612 3.752 -5.288 1.00 82.81 82 GLY A C 1
ATOM 619 O O . GLY A 1 82 ? 15.481 3.120 -6.334 1.00 82.81 82 GLY A O 1
ATOM 620 N N . PHE A 1 83 ? 15.210 3.253 -4.114 1.00 85.75 83 PHE A N 1
ATOM 621 C CA . PHE A 1 83 ? 14.717 1.875 -3.955 1.00 85.75 83 PHE A CA 1
ATOM 622 C C . PHE A 1 83 ? 13.302 1.774 -3.353 1.00 85.75 83 PHE A C 1
ATOM 624 O O . PHE A 1 83 ? 13.083 0.983 -2.429 1.00 85.75 83 PHE A O 1
ATOM 631 N N . PRO A 1 84 ? 12.295 2.510 -3.868 1.00 83.62 84 PRO A N 1
ATOM 632 C CA . PRO A 1 84 ? 10.937 2.475 -3.314 1.00 83.62 84 PRO A CA 1
ATOM 633 C C . PRO A 1 84 ? 10.312 1.070 -3.346 1.00 83.62 84 PRO A C 1
ATOM 635 O O . PRO A 1 84 ? 9.527 0.712 -2.467 1.00 83.62 84 PRO A O 1
ATOM 638 N N . CYS A 1 85 ? 10.696 0.242 -4.322 1.00 87.12 85 CYS A N 1
ATOM 639 C CA . CYS A 1 85 ? 10.199 -1.120 -4.477 1.00 87.12 85 CYS A CA 1
ATOM 640 C C . CYS A 1 85 ? 10.520 -2.026 -3.281 1.00 87.12 85 CYS A C 1
ATOM 642 O O . CYS A 1 85 ? 9.700 -2.880 -2.945 1.00 87.12 85 CYS A O 1
ATOM 644 N N . ILE A 1 86 ? 11.658 -1.829 -2.603 1.00 87.50 86 ILE A N 1
ATOM 645 C CA . ILE A 1 86 ? 12.061 -2.647 -1.450 1.00 87.50 86 ILE A CA 1
ATOM 646 C C . ILE A 1 86 ? 11.068 -2.443 -0.309 1.00 87.50 86 ILE A C 1
ATOM 648 O O . ILE A 1 86 ? 10.535 -3.410 0.232 1.00 87.50 86 ILE A O 1
ATOM 652 N N . PHE A 1 87 ? 10.759 -1.185 0.015 1.00 88.88 87 PHE A N 1
ATOM 653 C CA . PHE A 1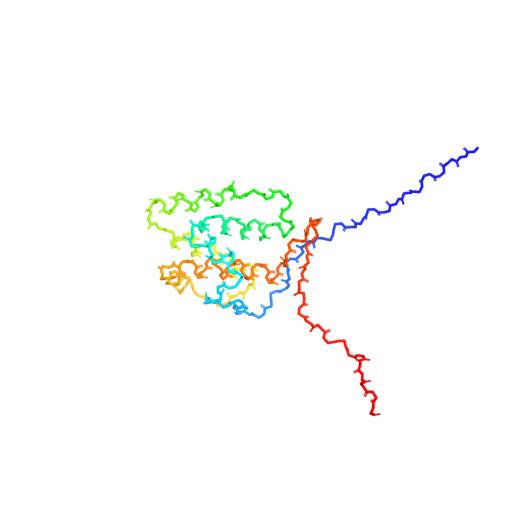 87 ? 9.815 -0.874 1.084 1.00 88.88 87 PHE A CA 1
ATOM 654 C C . PHE A 1 87 ? 8.402 -1.374 0.764 1.00 88.88 87 PHE A C 1
ATOM 656 O O . PHE A 1 87 ? 7.759 -1.993 1.612 1.00 88.88 87 PHE A O 1
ATOM 663 N N . ILE A 1 88 ? 7.942 -1.178 -0.478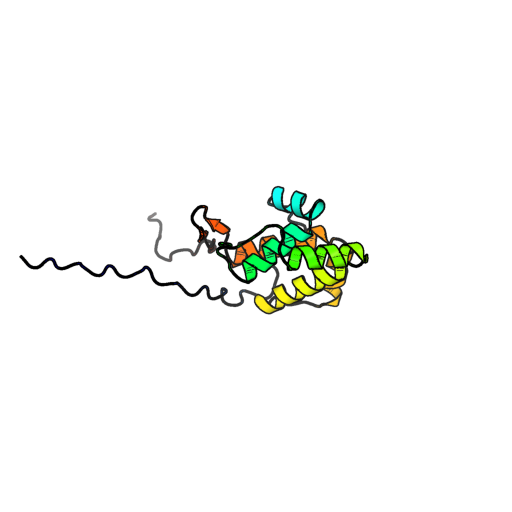 1.00 89.31 88 ILE A N 1
ATOM 664 C CA . ILE A 1 88 ? 6.635 -1.675 -0.932 1.00 89.31 88 ILE A CA 1
ATOM 665 C C . ILE A 1 88 ? 6.576 -3.206 -0.823 1.00 89.31 88 ILE A C 1
ATOM 667 O O . ILE A 1 88 ? 5.593 -3.738 -0.310 1.00 89.31 88 ILE A O 1
ATOM 671 N N . THR A 1 89 ? 7.642 -3.913 -1.210 1.00 89.69 89 THR A N 1
ATOM 672 C CA . THR A 1 89 ? 7.732 -5.380 -1.107 1.00 89.69 89 THR A CA 1
ATOM 673 C C . THR A 1 89 ? 7.679 -5.845 0.346 1.00 89.69 89 THR A C 1
ATOM 675 O O . THR A 1 89 ? 6.937 -6.770 0.665 1.00 89.69 89 THR A O 1
ATOM 678 N N . ILE A 1 90 ? 8.410 -5.188 1.252 1.00 90.31 90 ILE A N 1
ATOM 679 C CA . ILE A 1 90 ? 8.386 -5.508 2.689 1.00 90.31 90 ILE A CA 1
ATOM 680 C C . ILE A 1 90 ? 6.968 -5.370 3.249 1.00 90.31 90 ILE A C 1
ATOM 682 O O . ILE A 1 90 ? 6.461 -6.293 3.888 1.00 90.31 90 ILE A O 1
ATOM 686 N N . LYS A 1 91 ? 6.295 -4.251 2.964 1.00 89.81 91 LYS A N 1
ATOM 687 C CA . LYS A 1 91 ? 4.920 -4.019 3.426 1.00 89.81 91 LYS A CA 1
ATOM 688 C C . LYS A 1 91 ? 3.927 -4.998 2.805 1.00 89.81 91 LYS A C 1
ATOM 690 O O . LYS A 1 91 ? 3.011 -5.450 3.488 1.00 89.81 91 LYS A O 1
ATOM 695 N N . ARG A 1 92 ? 4.140 -5.392 1.549 1.00 89.12 92 ARG A N 1
ATOM 696 C CA . ARG A 1 92 ? 3.353 -6.431 0.880 1.00 89.12 92 ARG A CA 1
ATOM 697 C C . ARG A 1 92 ? 3.472 -7.777 1.585 1.00 89.12 92 ARG A C 1
ATOM 699 O O . ARG A 1 92 ? 2.455 -8.402 1.868 1.00 89.12 92 ARG A O 1
ATOM 706 N N . MET A 1 93 ? 4.693 -8.208 1.898 1.00 87.88 93 MET A N 1
ATOM 707 C CA . MET A 1 93 ? 4.940 -9.464 2.613 1.00 87.88 93 MET A CA 1
ATOM 708 C C . MET A 1 93 ? 4.302 -9.458 4.004 1.00 87.88 93 MET A C 1
ATOM 710 O O . MET A 1 93 ? 3.683 -10.446 4.398 1.00 87.88 93 MET A O 1
ATOM 714 N N . GLU A 1 94 ? 4.395 -8.338 4.722 1.00 89.19 94 GLU A N 1
ATOM 715 C CA . GLU A 1 94 ? 3.754 -8.174 6.029 1.00 89.19 94 GLU A CA 1
ATOM 716 C C . GLU A 1 94 ? 2.229 -8.307 5.926 1.00 89.19 94 GLU A C 1
ATOM 718 O O . GLU A 1 94 ? 1.616 -9.043 6.696 1.00 89.19 94 GLU A O 1
ATOM 723 N N . LEU A 1 95 ? 1.614 -7.681 4.920 1.00 87.38 95 LEU A N 1
ATOM 724 C CA . LEU A 1 95 ? 0.175 -7.775 4.674 1.00 87.38 95 LEU A CA 1
ATOM 725 C C . LEU A 1 95 ? -0.267 -9.217 4.395 1.00 87.38 95 LEU A C 1
ATOM 727 O O . LEU A 1 95 ? -1.259 -9.699 4.942 1.00 87.38 95 LEU A O 1
ATOM 731 N N . ARG A 1 96 ? 0.512 -9.935 3.582 1.00 86.19 96 ARG A N 1
ATOM 732 C CA . ARG A 1 96 ? 0.271 -11.347 3.269 1.00 86.19 96 ARG A CA 1
ATOM 733 C C . ARG A 1 96 ? 0.383 -12.228 4.502 1.00 86.19 96 ARG A C 1
ATOM 735 O O . ARG A 1 96 ? -0.446 -13.114 4.679 1.00 86.19 96 ARG A O 1
ATOM 742 N N . LYS A 1 97 ? 1.376 -11.973 5.356 1.00 86.56 97 LYS A N 1
ATOM 743 C CA . LYS A 1 97 ? 1.556 -12.692 6.619 1.00 86.56 97 LYS A CA 1
ATOM 744 C C . LYS A 1 97 ? 0.395 -12.427 7.576 1.00 86.56 97 LYS A C 1
ATOM 746 O O . LYS A 1 97 ? -0.106 -13.373 8.173 1.00 86.56 97 LYS A O 1
ATOM 751 N N . ARG A 1 98 ? -0.059 -11.174 7.685 1.00 85.00 98 ARG A N 1
ATOM 752 C CA . ARG A 1 98 ? -1.193 -10.783 8.541 1.00 85.00 98 ARG A CA 1
ATOM 753 C C . ARG A 1 98 ? -2.511 -11.417 8.105 1.00 85.00 98 ARG A C 1
ATOM 755 O O . ARG A 1 98 ? -3.279 -11.845 8.956 1.00 85.00 98 ARG A O 1
ATOM 762 N N . PHE A 1 99 ? -2.766 -11.490 6.801 1.00 83.12 99 PHE A N 1
ATOM 763 C CA . PHE A 1 99 ? -4.038 -11.979 6.259 1.00 83.12 99 PHE A CA 1
ATOM 764 C C . PHE A 1 99 ? -4.005 -13.424 5.737 1.00 83.12 99 PHE A C 1
ATOM 766 O O . PHE A 1 99 ? -5.019 -13.912 5.248 1.00 83.12 99 PHE A O 1
ATOM 773 N N . GLY A 1 100 ? -2.868 -14.120 5.830 1.00 83.00 100 GLY A N 1
ATOM 774 C CA . GLY A 1 100 ? -2.725 -15.502 5.358 1.00 83.00 100 GLY A CA 1
ATOM 775 C C . GLY A 1 100 ? -2.732 -15.666 3.829 1.00 83.00 100 GLY A C 1
ATOM 776 O O . GLY A 1 100 ? -3.147 -16.707 3.328 1.00 83.00 100 GLY A O 1
ATOM 777 N N . ILE A 1 101 ? -2.286 -14.661 3.066 1.00 85.00 101 ILE A N 1
ATOM 778 C CA . ILE A 1 101 ? -2.349 -14.654 1.591 1.00 85.00 101 ILE A CA 1
ATOM 779 C C . ILE A 1 101 ? -1.123 -15.376 0.984 1.00 85.00 101 ILE A C 1
ATOM 781 O O . ILE A 1 101 ? 0.022 -14.971 1.202 1.00 85.00 101 ILE A O 1
ATOM 785 N N . ALA A 1 102 ? -1.327 -16.392 0.136 1.00 80.94 102 ALA A N 1
ATOM 786 C CA . ALA A 1 102 ? -0.290 -17.283 -0.418 1.00 80.94 102 ALA A CA 1
ATOM 787 C C . ALA A 1 102 ? 0.444 -16.728 -1.656 1.00 80.94 102 ALA A C 1
ATOM 789 O O . ALA A 1 102 ? -0.188 -16.231 -2.597 1.00 80.94 102 ALA A O 1
ATOM 790 N N . GLY A 1 103 ? 1.785 -16.719 -1.647 1.00 79.56 103 GLY A N 1
ATOM 791 C CA . GLY A 1 103 ? 2.621 -16.149 -2.719 1.00 79.56 103 GLY A CA 1
ATOM 792 C C . GLY A 1 103 ? 4.091 -15.983 -2.323 1.00 79.56 103 GLY A C 1
ATOM 793 O O . GLY A 1 103 ? 4.499 -16.473 -1.274 1.00 79.56 103 GLY A O 1
ATOM 794 N N . SER A 1 104 ? 4.893 -15.337 -3.174 1.00 79.31 104 SER A N 1
ATOM 795 C CA . SER A 1 104 ? 6.357 -15.308 -3.054 1.00 79.31 104 SER A CA 1
ATOM 796 C C . SER A 1 104 ? 6.929 -13.888 -3.007 1.00 79.31 104 SER A C 1
ATOM 798 O O . SER A 1 104 ? 6.485 -13.002 -3.737 1.00 79.31 104 SER A O 1
ATOM 800 N N . GLY A 1 105 ? 7.981 -13.693 -2.202 1.00 77.81 105 GLY A N 1
ATOM 801 C CA . GLY A 1 105 ? 8.673 -12.403 -2.086 1.00 77.81 105 GLY A CA 1
ATOM 802 C C . GLY A 1 105 ? 9.290 -11.915 -3.404 1.00 77.81 105 GLY A C 1
ATOM 803 O O . GLY A 1 105 ? 9.330 -10.716 -3.659 1.00 77.81 105 GLY A O 1
ATOM 804 N N . LEU A 1 106 ? 9.705 -12.834 -4.288 1.00 79.56 106 LEU A N 1
ATOM 805 C CA . LEU A 1 106 ? 10.211 -12.481 -5.619 1.00 79.56 106 LEU A CA 1
ATOM 806 C C . LEU A 1 106 ? 9.099 -11.908 -6.513 1.00 79.56 106 LEU A C 1
ATOM 808 O O . LEU A 1 106 ? 9.299 -10.886 -7.162 1.00 79.56 106 LEU A O 1
ATOM 812 N N . GLY A 1 107 ? 7.913 -12.530 -6.504 1.00 78.38 107 GLY A N 1
ATOM 813 C CA . GLY A 1 107 ? 6.747 -12.025 -7.233 1.00 78.38 107 GLY A CA 1
ATOM 814 C C . GLY A 1 107 ? 6.272 -10.679 -6.687 1.00 78.38 107 GLY A C 1
ATOM 815 O O . GLY A 1 107 ? 5.928 -9.782 -7.452 1.00 78.38 107 GLY A O 1
ATOM 816 N N . ASP A 1 108 ? 6.335 -10.507 -5.369 1.00 82.31 108 ASP A N 1
ATOM 817 C CA . ASP A 1 108 ? 6.027 -9.243 -4.706 1.00 82.31 108 ASP A CA 1
ATOM 818 C C . ASP A 1 108 ? 7.039 -8.139 -5.076 1.00 82.31 108 ASP A C 1
ATOM 820 O O . ASP A 1 108 ? 6.628 -7.002 -5.318 1.00 82.31 108 ASP A O 1
ATOM 824 N N . CYS A 1 109 ? 8.329 -8.472 -5.213 1.00 82.94 109 CYS A N 1
ATOM 825 C CA . CYS A 1 109 ? 9.369 -7.558 -5.700 1.00 82.94 109 CYS A CA 1
ATOM 826 C C . CYS A 1 109 ? 9.118 -7.134 -7.149 1.00 82.94 109 CYS A C 1
ATOM 828 O O . CYS A 1 109 ? 9.068 -5.942 -7.443 1.00 82.94 109 CYS A O 1
ATOM 830 N N . CYS A 1 110 ? 8.863 -8.092 -8.041 1.00 83.50 110 CYS A N 1
ATOM 831 C CA . CYS A 1 110 ? 8.520 -7.830 -9.437 1.00 83.50 110 CYS A CA 1
ATOM 832 C C . CYS A 1 110 ? 7.336 -6.860 -9.565 1.00 83.50 110 CYS A C 1
ATOM 834 O O . CYS A 1 110 ? 7.432 -5.841 -10.248 1.00 83.50 110 CYS A O 1
ATOM 836 N N . VAL A 1 111 ? 6.236 -7.138 -8.864 1.00 81.81 111 VAL A N 1
ATOM 837 C CA . VAL A 1 111 ? 5.042 -6.280 -8.878 1.00 81.81 111 VAL A CA 1
ATOM 838 C C . VAL A 1 111 ? 5.352 -4.885 -8.325 1.00 81.81 111 VAL A C 1
ATOM 840 O O . VAL A 1 111 ? 4.935 -3.890 -8.915 1.00 81.81 111 VAL A O 1
ATOM 843 N N . SER A 1 112 ? 6.128 -4.799 -7.243 1.00 82.62 112 SER A N 1
ATOM 844 C CA . SER A 1 112 ? 6.507 -3.527 -6.614 1.00 82.62 112 SER A CA 1
ATOM 845 C C . SER A 1 112 ? 7.454 -2.685 -7.478 1.00 82.62 112 SER A C 1
ATOM 847 O O . SER A 1 112 ? 7.388 -1.458 -7.429 1.00 82.62 112 SER A O 1
ATOM 849 N N . CYS A 1 113 ? 8.321 -3.324 -8.269 1.00 81.12 113 CYS A N 1
ATOM 850 C CA . CYS A 1 113 ? 9.234 -2.665 -9.206 1.00 81.12 113 CYS A CA 1
ATOM 851 C C . CYS A 1 113 ? 8.526 -2.189 -10.481 1.00 81.12 113 CYS A C 1
ATOM 853 O O . CYS A 1 113 ? 8.806 -1.089 -10.949 1.00 81.12 113 CYS A O 1
ATOM 855 N N . TRP A 1 114 ? 7.623 -2.997 -11.050 1.00 81.81 114 TRP A N 1
ATOM 856 C CA . TRP A 1 114 ? 6.958 -2.673 -12.320 1.00 81.81 114 TRP A CA 1
ATOM 857 C C . TRP A 1 114 ? 5.715 -1.799 -12.166 1.00 81.81 114 TRP A C 1
ATOM 859 O O . TRP A 1 114 ? 5.480 -0.936 -13.007 1.00 81.81 114 TRP A O 1
ATOM 869 N N . CYS A 1 115 ? 4.922 -1.990 -11.109 1.00 83.12 115 CYS A N 1
ATOM 870 C CA . CYS A 1 115 ? 3.788 -1.119 -10.808 1.00 83.12 115 CYS A CA 1
ATOM 871 C C . CYS A 1 115 ? 3.661 -0.867 -9.301 1.00 83.12 115 CYS A C 1
ATOM 873 O O . CYS A 1 115 ? 2.740 -1.349 -8.636 1.00 83.12 115 CYS A O 1
ATOM 875 N N . GLY A 1 116 ? 4.579 -0.064 -8.757 1.00 81.69 116 GLY A N 1
ATOM 876 C CA . GLY A 1 116 ? 4.565 0.313 -7.343 1.00 81.69 116 GLY A CA 1
ATOM 877 C C . GLY A 1 116 ? 3.257 0.982 -6.903 1.00 81.69 116 GLY A C 1
ATOM 878 O O . GLY A 1 116 ? 2.748 0.664 -5.832 1.00 81.69 116 GLY A O 1
ATOM 879 N N . CYS A 1 117 ? 2.655 1.839 -7.737 1.00 82.25 117 CYS A N 1
ATOM 880 C CA . CYS A 1 117 ? 1.367 2.463 -7.416 1.00 82.25 117 CYS A CA 1
ATOM 881 C C . CYS A 1 117 ? 0.225 1.436 -7.333 1.00 82.25 117 CYS A C 1
ATOM 883 O O . CYS A 1 117 ? -0.530 1.443 -6.366 1.00 82.25 117 CYS A O 1
ATOM 885 N N . CYS A 1 118 ? 0.147 0.493 -8.278 1.00 84.94 118 CYS A N 1
ATOM 886 C CA . CYS A 1 118 ? -0.812 -0.612 -8.238 1.00 84.94 118 CYS A CA 1
ATOM 887 C C . CYS A 1 118 ? -0.671 -1.430 -6.947 1.00 84.94 118 CYS A C 1
ATOM 889 O O . CYS A 1 118 ? -1.662 -1.777 -6.308 1.00 84.94 118 CYS A O 1
ATOM 891 N N . ALA A 1 119 ? 0.570 -1.729 -6.551 1.00 87.00 119 ALA A N 1
ATOM 892 C CA . ALA A 1 119 ? 0.854 -2.487 -5.339 1.00 87.00 119 ALA A CA 1
ATOM 893 C C . ALA A 1 119 ? 0.376 -1.741 -4.083 1.00 87.00 119 ALA A C 1
ATOM 895 O O . ALA A 1 119 ? -0.313 -2.324 -3.249 1.00 87.00 119 ALA A O 1
ATOM 896 N N . VAL A 1 120 ? 0.675 -0.442 -3.978 1.00 87.81 120 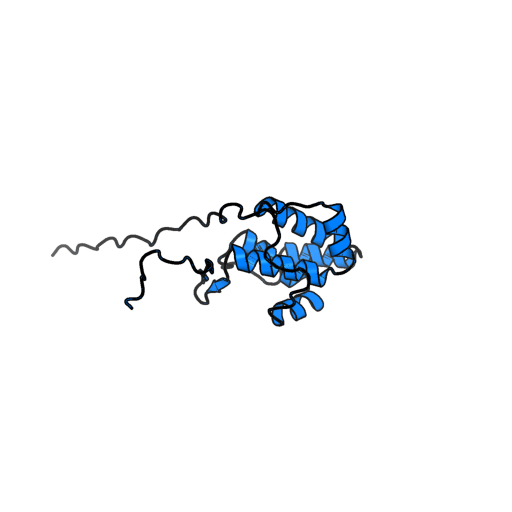VAL A N 1
ATOM 897 C CA . VAL A 1 120 ? 0.241 0.410 -2.857 1.00 87.81 120 VAL A CA 1
ATOM 898 C C . VAL A 1 120 ? -1.292 0.503 -2.799 1.00 87.81 120 VAL A C 1
ATOM 900 O O . VAL A 1 120 ? -1.867 0.360 -1.722 1.00 87.81 120 VAL A O 1
ATOM 903 N N . ILE A 1 121 ? -1.967 0.680 -3.940 1.00 87.06 121 ILE A N 1
ATOM 904 C CA . ILE A 1 121 ? -3.439 0.714 -4.016 1.00 87.06 121 ILE A CA 1
ATOM 905 C C . ILE A 1 121 ? -4.038 -0.636 -3.617 1.00 87.06 121 ILE A C 1
ATOM 907 O O . ILE A 1 121 ? -5.019 -0.671 -2.877 1.00 87.06 121 ILE A O 1
ATOM 911 N N . GLN A 1 122 ? -3.453 -1.750 -4.068 1.00 88.44 122 GLN A N 1
ATOM 912 C CA . GLN A 1 122 ? -3.899 -3.080 -3.660 1.00 88.44 122 GLN A CA 1
ATOM 913 C C . GLN A 1 122 ? -3.785 -3.244 -2.140 1.00 88.44 122 GLN A C 1
ATOM 915 O O . GLN A 1 122 ? -4.702 -3.773 -1.522 1.00 88.44 122 GLN A O 1
ATOM 920 N N . HIS A 1 123 ? -2.709 -2.747 -1.519 1.00 88.25 123 HIS A N 1
ATOM 921 C CA . HIS A 1 123 ? -2.560 -2.808 -0.064 1.00 88.25 123 HIS A CA 1
ATOM 922 C C . HIS A 1 123 ? -3.650 -2.014 0.663 1.00 88.25 123 HIS A C 1
ATOM 924 O O . HIS A 1 123 ? -4.262 -2.549 1.588 1.00 88.25 123 HIS A O 1
ATOM 930 N N . ASP A 1 124 ? -3.917 -0.772 0.237 1.00 87.44 124 ASP A N 1
ATOM 931 C CA . ASP A 1 124 ? -4.982 0.055 0.824 1.00 87.44 124 ASP A CA 1
ATOM 932 C C . ASP A 1 124 ? -6.343 -0.623 0.646 1.00 87.44 124 ASP A C 1
ATOM 934 O O . ASP A 1 124 ? -7.083 -0.788 1.610 1.00 87.44 124 ASP A O 1
ATOM 938 N N . ASN A 1 125 ? -6.656 -1.102 -0.557 1.00 86.00 125 ASN A N 1
ATOM 939 C CA . ASN A 1 125 ? -7.926 -1.765 -0.837 1.00 86.00 125 ASN A CA 1
ATOM 940 C C . ASN A 1 125 ? -8.113 -3.057 -0.038 1.00 86.00 125 ASN A C 1
ATOM 942 O O . ASN A 1 125 ? -9.207 -3.289 0.472 1.00 86.00 125 ASN A O 1
ATOM 946 N N . GLU A 1 126 ? -7.071 -3.874 0.110 1.00 87.88 126 GLU A N 1
ATOM 947 C CA . GLU A 1 126 ? -7.132 -5.079 0.939 1.00 87.88 126 GLU A CA 1
ATOM 948 C C . GLU A 1 126 ? -7.369 -4.722 2.410 1.00 87.88 126 GLU A C 1
ATOM 950 O O . GLU A 1 126 ? -8.250 -5.291 3.053 1.00 87.88 126 GLU A O 1
ATOM 955 N N . ALA A 1 127 ? -6.630 -3.738 2.933 1.00 86.69 127 ALA A N 1
ATOM 956 C CA . ALA A 1 127 ? -6.783 -3.288 4.312 1.00 86.69 127 ALA A CA 1
ATOM 957 C C . ALA A 1 127 ? -8.184 -2.715 4.563 1.00 86.69 127 ALA A C 1
ATOM 959 O O . ALA A 1 127 ? -8.811 -3.052 5.561 1.00 86.69 127 ALA A O 1
ATOM 960 N N . ARG A 1 128 ? -8.710 -1.900 3.643 1.00 83.38 128 ARG A N 1
ATOM 961 C CA . ARG A 1 128 ? -10.068 -1.332 3.717 1.00 83.38 128 ARG A CA 1
ATOM 962 C C . ARG A 1 128 ? -11.140 -2.409 3.669 1.00 83.38 128 ARG A C 1
ATOM 964 O O . ARG A 1 128 ? -12.106 -2.349 4.420 1.00 83.38 128 ARG A O 1
ATOM 971 N N . ARG A 1 129 ? -10.971 -3.402 2.798 1.00 83.06 129 ARG A N 1
ATOM 972 C CA . ARG A 1 129 ? -11.944 -4.481 2.623 1.00 83.06 129 ARG A CA 1
ATOM 973 C C . ARG A 1 129 ? -12.000 -5.400 3.838 1.00 83.06 129 ARG A C 1
ATOM 975 O O . ARG A 1 129 ? -13.091 -5.759 4.265 1.00 83.06 129 ARG A O 1
ATOM 982 N N . ARG A 1 130 ? -10.846 -5.745 4.416 1.00 82.75 130 ARG A N 1
ATOM 983 C CA . ARG A 1 130 ? -10.780 -6.657 5.568 1.00 82.75 130 ARG A CA 1
ATOM 984 C C . ARG A 1 130 ? -11.035 -5.965 6.905 1.00 82.75 130 ARG A C 1
ATOM 986 O O . ARG A 1 130 ? -11.637 -6.569 7.782 1.00 82.75 130 ARG A O 1
ATOM 993 N N . LEU A 1 131 ? -10.586 -4.724 7.079 1.00 82.12 131 LEU A N 1
ATOM 994 C CA . LEU A 1 131 ? -10.678 -4.014 8.362 1.00 82.12 131 LEU A CA 1
ATOM 995 C C . LEU A 1 131 ? -11.812 -2.988 8.413 1.00 82.12 131 LEU A C 1
ATOM 997 O O . LEU A 1 131 ? -12.123 -2.491 9.489 1.00 82.12 131 LEU A O 1
ATOM 1001 N N . GLY A 1 132 ? -12.454 -2.697 7.282 1.00 74.81 132 GLY A N 1
ATOM 1002 C CA . GLY A 1 132 ? -13.498 -1.688 7.188 1.00 74.81 132 GLY A CA 1
ATOM 1003 C C . GLY A 1 132 ? -12.969 -0.269 6.993 1.00 74.81 132 GLY A C 1
ATOM 1004 O O . GLY A 1 132 ? -11.768 0.013 7.059 1.00 74.81 132 GLY A O 1
ATOM 1005 N N . GLU A 1 133 ? -13.899 0.649 6.741 1.00 68.62 133 GLU A N 1
ATOM 1006 C CA . GLU A 1 133 ? -13.603 2.080 6.695 1.00 68.62 133 GLU A CA 1
ATOM 1007 C C . GLU A 1 133 ? -13.848 2.709 8.073 1.00 68.62 133 GLU A C 1
ATOM 1009 O O . GLU A 1 133 ? -14.838 2.371 8.733 1.00 68.62 133 GLU A O 1
ATOM 1014 N N . PRO A 1 134 ? -12.997 3.651 8.516 1.00 62.28 134 PRO A N 1
ATOM 1015 C CA . PRO A 1 134 ? -13.330 4.478 9.664 1.00 62.28 134 PRO A CA 1
ATOM 1016 C C . PRO A 1 134 ? -14.563 5.323 9.310 1.00 62.28 134 PRO A C 1
ATOM 1018 O O . PRO A 1 134 ? -14.557 6.107 8.358 1.00 62.28 134 PRO A O 1
ATOM 1021 N N . GLY A 1 135 ? -15.648 5.141 10.055 1.00 56.78 135 GLY A N 1
ATOM 1022 C CA . GLY A 1 135 ? -16.805 6.023 10.023 1.00 56.78 135 GLY A CA 1
ATOM 1023 C C . GLY A 1 135 ? -16.414 7.427 10.480 1.00 56.78 135 GLY A C 1
ATOM 1024 O O . GLY A 1 135 ? -15.428 7.611 11.195 1.00 56.78 135 GLY A O 1
ATOM 1025 N N . LYS A 1 136 ? -17.204 8.432 10.087 1.00 51.97 136 LYS A N 1
ATOM 1026 C CA . LYS A 1 136 ? -16.971 9.844 10.447 1.00 51.97 136 LYS A CA 1
ATOM 1027 C C . LYS A 1 136 ? -16.885 10.090 11.964 1.00 51.97 136 LYS A C 1
ATOM 1029 O O . LYS A 1 136 ? -16.286 11.077 12.368 1.00 51.97 136 LYS A O 1
ATOM 1034 N N . ASP A 1 137 ? -17.395 9.156 12.769 1.00 54.38 137 ASP A N 1
ATOM 1035 C CA . ASP A 1 137 ? -17.426 9.211 14.234 1.00 54.38 137 ASP A CA 1
ATOM 1036 C C . ASP A 1 137 ? -16.376 8.295 14.906 1.00 54.38 137 ASP A C 1
ATOM 1038 O O . ASP A 1 137 ? -16.481 7.980 16.091 1.00 54.38 137 ASP A O 1
ATOM 1042 N N . GLY A 1 138 ? -15.374 7.809 14.158 1.00 52.06 138 GLY A N 1
ATOM 1043 C CA . GLY A 1 138 ? -14.326 6.911 14.673 1.00 52.06 138 GLY A CA 1
ATOM 1044 C C . GLY A 1 138 ? -14.772 5.456 14.879 1.00 52.06 138 GLY A C 1
ATOM 1045 O O . GLY A 1 138 ? -14.024 4.653 15.433 1.00 52.06 138 GLY A O 1
ATOM 1046 N N . GLN A 1 139 ? -15.980 5.098 14.436 1.00 49.16 139 GLN A N 1
ATOM 1047 C CA . GLN A 1 139 ? -16.489 3.724 14.446 1.00 49.16 139 GLN A CA 1
ATOM 1048 C C . GLN A 1 139 ? -16.101 3.009 13.150 1.00 49.16 139 GLN A C 1
ATOM 1050 O O . GLN A 1 139 ? -16.443 3.470 12.065 1.00 49.16 139 GLN A O 1
ATOM 1055 N N . THR A 1 140 ? -15.386 1.890 13.238 1.00 53.25 140 THR A N 1
ATOM 1056 C CA . THR A 1 140 ? -14.989 1.098 12.067 1.00 53.25 140 THR A CA 1
ATOM 1057 C C . THR A 1 140 ? -16.196 0.340 11.508 1.00 53.25 140 THR A C 1
ATOM 1059 O O . THR A 1 140 ? -16.731 -0.546 12.171 1.00 53.25 140 THR A O 1
ATOM 1062 N N . PHE A 1 141 ? -16.628 0.654 10.287 1.00 55.31 141 PHE A N 1
ATOM 1063 C CA . PHE A 1 141 ? -17.641 -0.137 9.586 1.00 55.31 141 PHE A CA 1
ATOM 1064 C C . PHE A 1 141 ? -16.937 -1.236 8.791 1.00 55.31 141 PHE A C 1
ATOM 1066 O O . PHE A 1 141 ? -16.451 -0.999 7.683 1.00 55.31 141 PHE A O 1
ATOM 1073 N N . VAL A 1 142 ? -16.866 -2.443 9.357 1.00 56.22 142 VAL A N 1
ATOM 1074 C CA . VAL A 1 142 ? -16.451 -3.635 8.606 1.00 56.22 142 VAL A CA 1
ATOM 1075 C C . VAL A 1 142 ? -17.590 -3.984 7.655 1.00 56.22 142 VAL A C 1
ATOM 1077 O O . VAL A 1 142 ? -18.661 -4.409 8.084 1.00 56.22 142 VAL A O 1
ATOM 1080 N N . GLN A 1 143 ? -17.379 -3.777 6.356 1.00 45.91 143 GLN A N 1
ATOM 1081 C CA . GLN A 1 143 ? -18.336 -4.165 5.325 1.00 45.91 143 GLN A CA 1
ATOM 1082 C C . GLN A 1 143 ? -18.276 -5.692 5.164 1.00 45.91 143 GLN A C 1
ATOM 1084 O O . GLN A 1 143 ? -17.648 -6.210 4.244 1.00 45.91 143 GLN A O 1
ATOM 1089 N N . GLN A 1 144 ? -18.881 -6.424 6.106 1.00 43.78 144 GLN A N 1
ATOM 1090 C CA . GLN A 1 144 ? -19.112 -7.860 5.966 1.00 43.78 144 GLN A CA 1
ATOM 1091 C C . GLN A 1 144 ? -19.964 -8.071 4.712 1.00 43.78 144 GLN A C 1
ATOM 1093 O O . GLN A 1 144 ? -21.043 -7.489 4.575 1.00 43.78 144 GLN A O 1
ATOM 1098 N N . GLY A 1 145 ? -19.437 -8.850 3.764 1.00 39.31 145 GLY A N 1
ATOM 1099 C CA . GLY A 1 145 ? -20.174 -9.259 2.574 1.00 39.31 145 GLY A CA 1
ATOM 1100 C C . GLY A 1 145 ? -21.532 -9.834 2.971 1.00 39.31 145 GLY A C 1
ATOM 1101 O O . GLY A 1 145 ? -21.642 -10.486 4.005 1.00 39.31 145 GLY A O 1
ATOM 1102 N N . TYR A 1 146 ? -22.558 -9.533 2.174 1.00 38.53 146 TYR A N 1
ATOM 1103 C CA . TYR A 1 146 ? -23.944 -9.939 2.398 1.00 38.53 146 TYR A CA 1
ATOM 1104 C C . TYR A 1 146 ? -24.026 -11.400 2.863 1.00 38.53 146 TYR A C 1
ATOM 1106 O O . TYR A 1 146 ? -23.793 -12.323 2.084 1.00 38.53 146 TYR A O 1
ATOM 1114 N N . GLN A 1 147 ? -24.322 -11.600 4.146 1.00 40.53 147 GLN A N 1
ATOM 1115 C CA . GLN A 1 147 ? -24.556 -12.916 4.715 1.00 40.53 147 GLN A CA 1
ATOM 1116 C C . GLN A 1 147 ? -26.041 -13.208 4.500 1.00 40.53 147 GLN A C 1
ATOM 1118 O O . GLN A 1 147 ? -26.897 -12.592 5.137 1.00 40.53 147 GLN A O 1
ATOM 1123 N N . GLU A 1 148 ? -26.350 -14.071 3.531 1.00 38.84 148 GLU A N 1
ATOM 1124 C CA . GLU A 1 148 ? -27.722 -14.489 3.251 1.00 38.84 148 GLU A CA 1
ATOM 1125 C C . GLU A 1 148 ? -28.326 -15.075 4.537 1.00 38.84 148 GLU A C 1
ATOM 1127 O O . GLU A 1 148 ? -27.831 -16.057 5.092 1.00 38.84 148 GLU A O 1
ATOM 1132 N N . ASN A 1 149 ? -29.360 -14.417 5.063 1.00 49.16 149 ASN A N 1
ATOM 1133 C CA . ASN A 1 149 ? -30.108 -14.917 6.208 1.00 49.16 149 ASN A CA 1
ATOM 1134 C C . ASN A 1 149 ? -30.969 -16.095 5.716 1.00 49.16 149 ASN A C 1
ATOM 1136 O O . ASN A 1 149 ? -31.787 -15.875 4.819 1.00 49.16 149 ASN A O 1
ATOM 1140 N N . PRO A 1 150 ? -30.870 -17.311 6.288 1.00 45.88 150 PRO A N 1
ATOM 1141 C CA . PRO A 1 150 ? -31.616 -18.491 5.827 1.00 45.88 150 PRO A CA 1
ATOM 1142 C C . PRO A 1 150 ? -33.128 -18.451 6.157 1.00 45.88 150 PRO A C 1
ATOM 1144 O O . PRO A 1 150 ? -33.738 -19.480 6.432 1.00 45.88 150 PRO A O 1
ATOM 1147 N N . GLY A 1 151 ? -33.751 -17.267 6.161 1.00 48.84 151 GLY A N 1
ATOM 1148 C CA . GLY A 1 151 ? -35.113 -17.040 6.656 1.00 48.84 151 GLY A CA 1
ATOM 1149 C C . GLY A 1 151 ? -36.092 -16.364 5.694 1.00 48.84 151 GLY A C 1
ATOM 1150 O O . GLY A 1 151 ? -37.247 -16.193 6.068 1.00 48.84 151 GLY A O 1
ATOM 1151 N N . MET A 1 152 ? -35.699 -15.976 4.476 1.00 46.62 152 MET A N 1
ATOM 1152 C CA . MET A 1 152 ? -36.636 -15.377 3.510 1.00 46.62 152 MET A CA 1
ATOM 1153 C C . MET A 1 152 ? -36.976 -16.357 2.389 1.00 46.62 152 MET A C 1
ATOM 1155 O O . MET A 1 152 ? -36.586 -16.189 1.237 1.00 46.62 152 MET A O 1
ATOM 1159 N N . THR A 1 153 ? -37.752 -17.390 2.718 1.00 51.84 153 THR A N 1
ATOM 1160 C CA . THR A 1 153 ? -38.518 -18.103 1.693 1.00 51.84 153 THR A CA 1
ATOM 1161 C C . THR A 1 153 ? -39.617 -17.175 1.187 1.00 51.84 153 THR A C 1
ATOM 1163 O O . THR A 1 153 ? -40.562 -16.871 1.915 1.00 51.84 153 THR A O 1
ATOM 1166 N N . MET A 1 154 ? -39.478 -16.715 -0.055 1.00 37.31 154 MET A N 1
ATOM 1167 C CA . MET A 1 154 ? -40.513 -15.967 -0.766 1.00 37.31 154 MET A CA 1
ATOM 1168 C C . MET A 1 154 ? -41.744 -16.872 -0.949 1.00 37.31 154 MET A C 1
ATOM 1170 O O . MET A 1 154 ? -41.603 -17.959 -1.521 1.00 37.31 154 MET A O 1
ATOM 1174 N N . PRO A 1 155 ? -42.938 -16.484 -0.470 1.00 60.41 155 PRO A N 1
ATOM 1175 C CA . PRO A 1 155 ? -44.155 -17.205 -0.809 1.0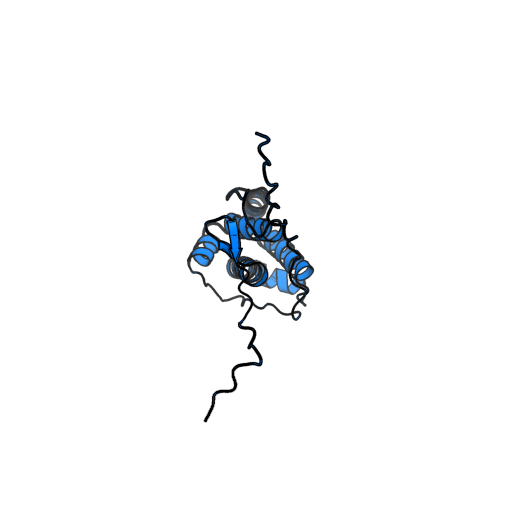0 60.41 155 PRO A CA 1
ATOM 1176 C C . PRO A 1 155 ? -44.477 -17.012 -2.300 1.00 60.41 155 PRO A C 1
ATOM 1178 O O . PRO A 1 155 ? -44.259 -15.935 -2.853 1.00 60.41 155 PRO A O 1
ATOM 1181 N N . LYS A 1 156 ? -44.933 -18.103 -2.926 1.00 54.00 156 LYS A N 1
ATOM 1182 C CA . LYS A 1 156 ? -45.310 -18.203 -4.345 1.00 54.00 156 LYS A CA 1
ATOM 1183 C C . LYS A 1 156 ? -46.476 -17.300 -4.722 1.00 54.00 156 LYS A C 1
ATOM 1185 O O . LYS A 1 156 ? -47.408 -17.185 -3.897 1.00 54.00 156 LYS A O 1
#

Organism: Pyricularia grisea (NCBI:txid148305)